Protein AF-A0A2V8FVA3-F1 (afdb_monomer)

Radius of gyration: 17.49 Å; Cα contacts (8 Å, |Δi|>4): 162; chains: 1; bounding box: 46×39×47 Å

Solvent-accessible surface area (backbone atoms only — not comparable to full-atom values): 8107 Å² total; per-residue (Å²): 90,70,77,64,57,50,54,43,53,52,50,48,42,72,77,39,80,77,65,57,66,66,62,54,49,53,51,50,50,52,52,44,69,70,44,46,63,44,50,72,78,40,39,65,65,45,53,49,55,39,42,37,87,80,72,50,93,71,69,64,37,77,89,24,76,11,55,45,20,53,42,28,74,77,68,70,52,83,75,64,72,62,49,11,56,51,46,19,52,51,40,27,53,52,36,39,70,72,24,56,87,52,49,69,28,19,50,39,37,18,31,25,52,13,37,45,42,23,34,36,42,18,47,71,20,55,71,72,57,53,54,52,31,52,52,36,43,51,53,16,51,52,50,44,55,59,52,56,54,68,74,76,110

Secondary structure (DSSP, 8-state):
--GGGHHHHHHHHHH-SS--HHHHHHHHHHHHHHHHHHHHH-HHHHHHHHHHHHHS--PPPTT--SHHHHHHHHH-----THHHHHHHHHHHHHHHHHHGGGHHHHHHHHHHHHHHHHHHTSS---HHHHHHHHHHHHHHHHHHHHHHHTTT-

Sequence (153 aa):
MKQYVIAPVLLYLAIKPRPRALFVFVGIAVVSATVAPFLLWAWRPTVDGIFYQMIGPAQPRFDSYSLVALLAVLTGVFVSRWVSVAVQLIVAAIAGTQLRRHGLAGLLLASALAMGATFLAGWQAFQNYYYLVSAMLLVSAITLAGRSRKRVE

Structure (mmCIF, N/CA/C/O backbone):
data_AF-A0A2V8FVA3-F1
#
_entry.id   AF-A0A2V8FVA3-F1
#
loop_
_atom_site.group_PDB
_atom_site.id
_atom_site.type_symbol
_atom_site.label_atom_id
_atom_site.label_alt_id
_atom_site.label_comp_id
_atom_site.label_asym_id
_atom_site.label_entity_id
_atom_site.label_seq_id
_atom_site.pdbx_PDB_ins_code
_atom_site.Cartn_x
_atom_site.Cartn_y
_atom_site.Cartn_z
_atom_site.occupancy
_atom_site.B_iso_or_equiv
_atom_site.auth_seq_id
_atom_site.auth_comp_id
_atom_site.auth_asym_id
_atom_site.auth_atom_id
_atom_site.pdbx_PDB_model_num
ATOM 1 N N . MET A 1 1 ? 6.410 -10.582 -1.210 1.00 42.94 1 MET A N 1
ATOM 2 C CA . MET A 1 1 ? 5.455 -9.867 -0.333 1.00 42.94 1 MET A CA 1
ATOM 3 C C . MET A 1 1 ? 5.588 -8.380 -0.599 1.00 42.94 1 MET A C 1
ATOM 5 O O . MET A 1 1 ? 6.686 -7.868 -0.734 1.00 42.94 1 MET A O 1
ATOM 9 N N . LYS A 1 2 ? 4.456 -7.739 -0.832 1.00 58.06 2 LYS A N 1
ATOM 10 C CA . LYS A 1 2 ? 4.335 -6.511 -1.603 1.00 58.06 2 LYS A CA 1
ATOM 11 C C . LYS A 1 2 ? 4.537 -5.273 -0.725 1.00 58.06 2 LYS A C 1
ATOM 13 O O . LYS A 1 2 ? 3.846 -5.138 0.273 1.00 58.06 2 LYS A O 1
ATOM 18 N N . GLN A 1 3 ? 5.430 -4.362 -1.107 1.00 60.72 3 GLN A N 1
ATOM 19 C CA . GLN A 1 3 ? 5.781 -3.131 -0.364 1.00 60.72 3 GLN A CA 1
ATOM 20 C C . GLN A 1 3 ? 4.565 -2.275 0.031 1.00 60.72 3 GLN A C 1
ATOM 22 O O . GLN A 1 3 ? 4.609 -1.498 0.978 1.00 60.72 3 GLN A O 1
ATOM 27 N N . TYR A 1 4 ? 3.443 -2.473 -0.654 1.00 65.38 4 TYR A N 1
ATOM 28 C CA . TYR A 1 4 ? 2.216 -1.719 -0.473 1.00 65.38 4 TYR A CA 1
ATOM 29 C C . TYR A 1 4 ? 1.541 -1.951 0.899 1.00 65.38 4 TYR A C 1
ATOM 31 O O . TYR A 1 4 ? 0.672 -1.167 1.268 1.00 65.38 4 TYR A O 1
ATOM 39 N N . VAL A 1 5 ? 1.954 -2.951 1.696 1.00 71.69 5 VAL A N 1
ATOM 40 C CA . VAL A 1 5 ? 1.487 -3.113 3.096 1.00 71.69 5 VAL A CA 1
ATOM 41 C C . VAL A 1 5 ? 2.235 -2.237 4.109 1.00 71.69 5 VAL A C 1
ATOM 43 O O . VAL A 1 5 ? 1.762 -2.093 5.236 1.00 71.69 5 VAL A O 1
ATOM 46 N N . ILE A 1 6 ? 3.352 -1.604 3.726 1.00 75.06 6 ILE A N 1
ATOM 47 C CA . ILE A 1 6 ? 4.158 -0.777 4.640 1.00 75.06 6 ILE A CA 1
ATOM 48 C C . ILE A 1 6 ? 3.356 0.433 5.130 1.00 75.06 6 ILE A C 1
ATOM 50 O O . ILE A 1 6 ? 3.273 0.667 6.335 1.00 75.06 6 ILE A O 1
ATOM 54 N N . ALA A 1 7 ? 2.719 1.184 4.227 1.00 74.94 7 ALA A N 1
ATOM 55 C CA . ALA A 1 7 ? 1.985 2.382 4.627 1.00 74.94 7 ALA A CA 1
ATOM 56 C C . ALA A 1 7 ? 0.793 2.102 5.564 1.00 74.94 7 ALA A C 1
ATOM 58 O O . ALA A 1 7 ? 0.678 2.816 6.557 1.00 74.94 7 ALA A O 1
ATOM 59 N N . PRO A 1 8 ? -0.046 1.066 5.354 1.00 78.62 8 PRO A N 1
ATOM 60 C CA . PRO A 1 8 ? -1.056 0.667 6.337 1.00 78.62 8 PRO A CA 1
ATOM 61 C C . PRO A 1 8 ? -0.493 0.409 7.745 1.00 78.62 8 PRO A C 1
ATOM 63 O O . PRO A 1 8 ? -1.076 0.855 8.735 1.00 78.62 8 PRO A O 1
ATOM 66 N N . VAL A 1 9 ? 0.659 -0.266 7.849 1.00 79.44 9 VAL A N 1
ATOM 67 C CA . VAL A 1 9 ? 1.318 -0.542 9.139 1.00 79.44 9 VAL A CA 1
ATOM 68 C C . VAL A 1 9 ? 1.830 0.748 9.779 1.00 79.44 9 VAL A C 1
ATOM 70 O O . VAL A 1 9 ? 1.560 0.997 10.955 1.00 79.44 9 VAL A O 1
ATOM 73 N N . LEU A 1 10 ? 2.511 1.600 9.008 1.00 80.56 10 LEU A N 1
ATOM 74 C CA . LEU A 1 10 ? 2.999 2.895 9.491 1.00 80.56 10 LEU A CA 1
ATOM 75 C C . LEU A 1 10 ? 1.848 3.803 9.941 1.00 80.56 10 LEU A C 1
ATOM 77 O O . LEU A 1 10 ? 1.938 4.426 10.996 1.00 80.56 10 LEU A O 1
ATOM 81 N N . LEU A 1 11 ? 0.740 3.832 9.196 1.00 79.81 11 LEU A N 1
ATOM 82 C CA . LEU A 1 11 ? -0.462 4.585 9.559 1.00 79.81 11 LEU A CA 1
ATOM 83 C C . LEU A 1 11 ? -1.083 4.081 10.860 1.00 79.81 11 LEU A C 1
ATOM 85 O O . LEU A 1 11 ? -1.480 4.885 11.706 1.00 79.81 11 LEU A O 1
ATOM 89 N N . TYR A 1 12 ? -1.150 2.761 11.044 1.00 80.94 12 TYR A N 1
ATOM 90 C CA . TYR A 1 12 ? -1.655 2.176 12.281 1.00 80.94 12 TYR A CA 1
ATOM 91 C C . TYR A 1 12 ? -0.800 2.584 13.487 1.00 80.94 12 TYR A C 1
ATOM 93 O O . TYR A 1 12 ? -1.351 3.039 14.491 1.00 80.94 12 TYR A O 1
ATOM 101 N N . LEU A 1 13 ? 0.528 2.488 13.374 1.00 81.69 13 LEU A N 1
ATOM 102 C CA . LEU A 1 13 ? 1.457 2.888 14.436 1.00 81.69 13 LEU A CA 1
ATOM 103 C C . LEU A 1 13 ? 1.412 4.399 14.711 1.00 81.69 13 LEU A C 1
ATOM 105 O O . LEU A 1 13 ? 1.435 4.806 15.870 1.00 81.69 13 LEU A O 1
ATOM 109 N N . ALA A 1 14 ? 1.277 5.229 13.673 1.00 78.19 14 ALA A N 1
ATOM 110 C CA . ALA A 1 14 ? 1.171 6.682 13.815 1.00 78.19 14 ALA A CA 1
ATOM 111 C C . ALA A 1 14 ? -0.124 7.115 14.526 1.00 78.19 14 ALA A C 1
ATOM 113 O O . ALA A 1 14 ? -0.117 8.056 15.317 1.00 78.19 14 ALA A O 1
ATOM 114 N N . ILE A 1 15 ? -1.243 6.429 14.266 1.00 78.38 15 ILE A N 1
ATOM 115 C CA . ILE A 1 15 ? -2.539 6.733 14.895 1.00 78.38 15 ILE A CA 1
ATOM 116 C C . ILE A 1 15 ? -2.647 6.100 16.293 1.00 78.38 15 ILE A C 1
ATOM 118 O O . ILE A 1 15 ? -3.300 6.661 17.177 1.00 78.38 15 ILE A O 1
ATOM 122 N N . LYS A 1 16 ? -2.012 4.945 16.519 1.00 74.25 16 LYS A N 1
ATOM 123 C CA . LYS A 1 16 ? -1.964 4.250 17.813 1.00 74.25 16 LYS A CA 1
ATOM 124 C C . LYS A 1 16 ? -0.515 3.932 18.208 1.00 74.25 16 LYS A C 1
ATOM 126 O O . LYS A 1 16 ? -0.089 2.790 18.049 1.00 74.25 16 LYS A O 1
ATOM 131 N N . PRO A 1 17 ? 0.207 4.885 18.825 1.00 67.81 17 PRO A N 1
ATOM 132 C CA . PRO A 1 17 ? 1.621 4.711 19.177 1.00 67.81 17 PRO A CA 1
ATOM 133 C C . PRO A 1 17 ? 1.868 3.659 20.270 1.00 67.81 17 PRO A C 1
ATOM 135 O O . PRO A 1 17 ? 2.985 3.178 20.422 1.00 67.81 17 PRO A O 1
ATOM 138 N N . ARG A 1 18 ? 0.832 3.271 21.028 1.00 75.75 18 ARG A N 1
ATOM 139 C CA . ARG A 1 18 ? 0.880 2.172 22.008 1.00 75.75 18 ARG A CA 1
ATOM 140 C C . ARG A 1 18 ? -0.112 1.071 21.626 1.00 75.75 18 ARG A C 1
ATOM 142 O O . ARG A 1 18 ? -1.174 0.961 22.249 1.00 75.75 18 ARG A O 1
ATOM 149 N N . PRO A 1 19 ? 0.163 0.290 20.567 1.00 74.81 19 PRO A N 1
ATOM 150 C CA . PRO A 1 19 ? -0.693 -0.830 20.214 1.00 74.81 19 PRO A CA 1
ATOM 151 C C . PRO A 1 19 ? -0.653 -1.872 21.340 1.00 74.81 19 PRO A C 1
ATOM 153 O O . PRO A 1 19 ? 0.389 -2.108 21.947 1.00 74.81 19 PRO A O 1
ATOM 156 N N . ARG A 1 20 ? -1.792 -2.507 21.647 1.00 80.50 20 ARG A N 1
ATOM 157 C CA . ARG A 1 20 ? -1.802 -3.600 22.632 1.00 80.50 20 ARG A CA 1
ATOM 158 C C . ARG A 1 20 ? -0.945 -4.748 22.098 1.00 80.50 20 ARG A C 1
ATOM 160 O O . ARG A 1 20 ? -1.150 -5.160 20.955 1.00 80.50 20 ARG A O 1
ATOM 167 N N . ALA A 1 21 ? -0.060 -5.285 22.939 1.00 80.12 21 ALA A N 1
ATOM 168 C CA . ALA A 1 21 ? 0.854 -6.375 22.586 1.00 80.12 21 ALA A CA 1
ATOM 169 C C . ALA A 1 21 ? 0.130 -7.565 21.933 1.00 80.12 21 ALA A C 1
ATOM 171 O O . ALA A 1 21 ? 0.624 -8.119 20.960 1.00 80.12 21 ALA A O 1
ATOM 172 N N . LEU A 1 22 ? -1.093 -7.873 22.385 1.00 83.88 22 LEU A N 1
ATOM 173 C CA . LEU A 1 22 ? -1.942 -8.906 21.792 1.00 83.88 22 LEU A CA 1
ATOM 174 C C . LEU A 1 22 ? -2.187 -8.699 20.287 1.00 83.88 22 LEU A C 1
ATOM 176 O O . LEU A 1 22 ? -2.047 -9.637 19.515 1.00 83.88 22 LEU A O 1
ATOM 180 N N . PHE A 1 23 ? -2.532 -7.486 19.846 1.00 81.25 23 PHE A N 1
ATOM 181 C CA . PHE A 1 23 ? -2.814 -7.233 18.426 1.00 81.25 23 PHE A CA 1
ATOM 182 C C . PHE A 1 23 ? -1.548 -7.264 17.572 1.00 81.25 23 PHE A C 1
ATOM 184 O O . PHE A 1 23 ? -1.597 -7.700 16.425 1.00 81.25 23 PHE A O 1
ATOM 191 N N . VAL A 1 24 ? -0.417 -6.836 18.137 1.00 80.62 24 VAL A N 1
ATOM 192 C CA . VAL A 1 24 ? 0.892 -6.969 17.485 1.00 80.62 24 VAL A CA 1
ATOM 193 C C . VAL A 1 24 ? 1.239 -8.448 17.324 1.00 80.62 24 VAL A C 1
ATOM 195 O O . VAL A 1 24 ? 1.583 -8.873 16.226 1.00 80.62 24 VAL A O 1
ATOM 198 N N . PHE A 1 25 ? 1.065 -9.243 18.383 1.00 83.81 25 PHE A N 1
ATOM 199 C CA . PHE A 1 25 ? 1.300 -10.683 18.364 1.00 83.81 25 PHE A CA 1
ATOM 200 C C . PHE A 1 25 ? 0.407 -11.399 17.348 1.00 83.81 25 PHE A C 1
ATOM 202 O O . PHE A 1 25 ? 0.916 -12.172 16.547 1.00 83.81 25 PHE A O 1
ATOM 209 N N . VAL A 1 26 ? -0.897 -11.101 17.316 1.00 86.94 26 VAL A N 1
ATOM 210 C CA . VAL A 1 26 ? -1.822 -11.668 16.319 1.00 86.94 26 VAL A CA 1
ATOM 211 C C . VAL A 1 26 ? -1.384 -11.305 14.899 1.00 86.94 26 VAL A C 1
ATOM 213 O O . VAL A 1 26 ? -1.359 -12.173 14.032 1.00 86.94 26 VAL A O 1
ATOM 216 N N . GLY A 1 27 ? -0.986 -10.053 14.657 1.00 81.50 27 GLY A N 1
ATOM 217 C CA . GLY A 1 27 ? -0.469 -9.630 13.355 1.00 81.50 27 GLY A CA 1
ATOM 218 C C . GLY A 1 27 ? 0.782 -10.409 12.942 1.00 81.50 27 GLY A C 1
ATOM 219 O O . GLY A 1 27 ? 0.833 -10.941 11.835 1.00 81.50 27 GLY A O 1
ATOM 220 N N . ILE A 1 28 ? 1.755 -10.536 13.849 1.00 83.56 28 ILE A N 1
ATOM 221 C CA . ILE A 1 28 ? 2.973 -11.327 13.626 1.00 83.56 28 ILE A CA 1
ATOM 222 C C . ILE A 1 28 ? 2.620 -12.794 13.377 1.00 83.56 28 ILE A C 1
ATOM 224 O O . ILE A 1 28 ? 3.124 -13.375 12.426 1.00 83.56 28 ILE A O 1
ATOM 228 N N . ALA A 1 29 ? 1.731 -13.386 14.174 1.00 87.69 29 ALA A N 1
ATOM 229 C CA . ALA A 1 29 ? 1.325 -14.779 14.030 1.00 87.69 29 ALA A CA 1
ATOM 230 C C . ALA A 1 29 ? 0.673 -15.042 12.666 1.00 87.69 29 ALA A C 1
ATOM 232 O O . ALA A 1 29 ? 1.006 -16.031 12.022 1.00 87.69 29 ALA A O 1
ATOM 233 N N 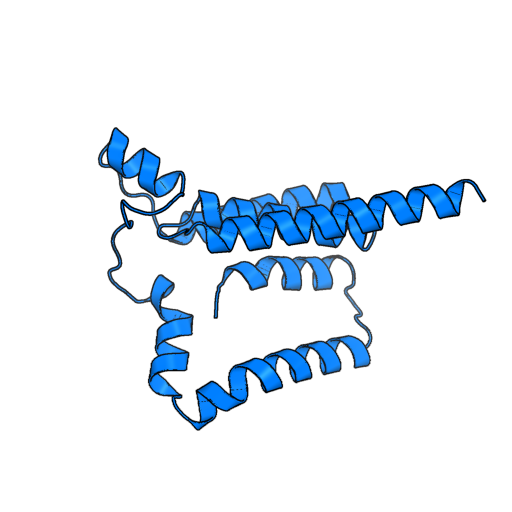. VAL A 1 30 ? -0.194 -14.145 12.187 1.00 88.38 30 VAL A N 1
ATOM 234 C CA . VAL A 1 30 ? -0.822 -14.257 10.860 1.00 88.38 30 VAL A CA 1
ATOM 235 C C . VAL A 1 30 ? 0.211 -14.110 9.740 1.00 88.38 30 VAL A C 1
ATOM 237 O O . VAL A 1 30 ? 0.215 -14.905 8.800 1.00 88.38 30 VAL A O 1
ATOM 240 N N . VAL A 1 31 ? 1.114 -13.128 9.829 1.00 83.81 31 VAL A N 1
ATOM 241 C CA . VAL A 1 31 ? 2.195 -12.959 8.841 1.00 83.81 31 VAL A CA 1
ATOM 242 C C . VAL A 1 31 ? 3.112 -14.183 8.832 1.00 83.81 31 VAL A C 1
ATOM 244 O O . VAL A 1 31 ? 3.404 -14.724 7.770 1.00 83.81 31 VAL A O 1
ATOM 247 N N . SER A 1 32 ? 3.510 -14.682 9.999 1.00 85.38 32 SER A N 1
ATOM 248 C CA . SER A 1 32 ? 4.332 -15.885 10.116 1.00 85.38 32 SER A CA 1
ATOM 249 C C . SER A 1 32 ? 3.602 -17.110 9.580 1.00 85.38 32 SER A C 1
ATOM 251 O O . SER A 1 32 ? 4.164 -17.824 8.765 1.00 85.38 32 SER A O 1
ATOM 253 N N . ALA A 1 33 ? 2.338 -17.333 9.936 1.00 89.19 33 ALA A N 1
ATOM 254 C CA . ALA A 1 33 ? 1.564 -18.466 9.429 1.00 89.19 33 ALA A CA 1
ATOM 255 C C . ALA A 1 33 ? 1.392 -18.430 7.901 1.00 89.19 33 ALA A C 1
ATOM 257 O O . ALA A 1 33 ? 1.351 -19.476 7.260 1.00 89.19 33 ALA A O 1
ATOM 258 N N . THR A 1 34 ? 1.323 -17.235 7.307 1.00 85.44 34 THR A N 1
ATOM 259 C CA . THR A 1 34 ? 1.164 -17.074 5.854 1.00 85.44 34 THR A CA 1
ATOM 260 C C . THR A 1 34 ? 2.482 -17.120 5.089 1.00 85.44 34 THR A C 1
ATOM 262 O O . THR A 1 34 ? 2.475 -17.534 3.936 1.00 85.44 34 THR A O 1
ATOM 265 N N . VAL A 1 35 ? 3.607 -16.721 5.690 1.00 85.44 35 VAL A N 1
ATOM 266 C CA . VAL A 1 35 ? 4.914 -16.634 5.011 1.00 85.44 35 VAL A CA 1
ATOM 267 C C . VAL A 1 35 ? 5.837 -17.807 5.359 1.00 85.44 35 VAL A C 1
ATOM 269 O O . VAL A 1 35 ? 6.588 -18.262 4.497 1.00 85.44 35 VAL A O 1
ATOM 272 N N . ALA A 1 36 ? 5.774 -18.338 6.583 1.00 89.06 36 ALA A N 1
ATOM 273 C CA . ALA A 1 36 ? 6.658 -19.403 7.058 1.00 89.06 36 ALA A CA 1
ATOM 274 C C . ALA A 1 36 ? 6.608 -20.679 6.203 1.00 89.06 36 ALA A C 1
ATOM 276 O O . ALA A 1 36 ? 7.686 -21.188 5.909 1.00 89.06 36 ALA A O 1
ATOM 277 N N . PRO A 1 37 ? 5.447 -21.175 5.717 1.00 91.50 37 PRO A N 1
ATOM 278 C CA . PRO A 1 37 ? 5.435 -22.345 4.837 1.00 91.50 37 PRO A CA 1
ATOM 279 C C . PRO A 1 37 ? 6.282 -22.133 3.575 1.00 91.50 37 PRO A C 1
ATOM 281 O O . PRO A 1 37 ? 7.047 -23.009 3.179 1.00 91.50 37 PRO A O 1
ATOM 284 N N . PHE A 1 38 ? 6.214 -20.938 2.982 1.00 87.31 38 PHE A N 1
ATOM 285 C CA . PHE A 1 38 ? 6.992 -20.588 1.793 1.00 87.31 38 PHE A CA 1
ATOM 286 C C . PHE A 1 38 ? 8.476 -20.406 2.104 1.00 87.31 38 PHE A C 1
ATOM 288 O O . PHE A 1 38 ? 9.321 -20.812 1.311 1.00 87.31 38 PHE A O 1
ATOM 295 N N . LEU A 1 39 ? 8.810 -19.852 3.272 1.00 88.00 39 LEU A N 1
ATOM 296 C CA . LEU A 1 39 ? 10.200 -19.763 3.717 1.00 88.00 39 LEU 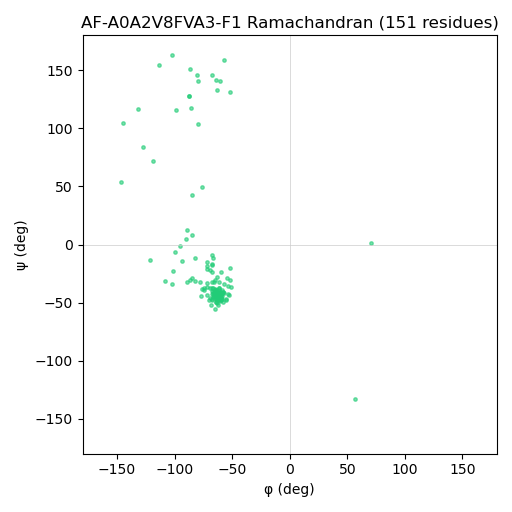A CA 1
ATOM 297 C C . LEU A 1 39 ? 10.805 -21.135 4.034 1.00 88.00 39 LEU A C 1
ATOM 299 O O . LEU A 1 39 ? 11.994 -21.316 3.811 1.00 88.00 39 LEU A O 1
ATOM 303 N N . LEU A 1 40 ? 10.017 -22.099 4.512 1.00 92.62 40 LEU A N 1
ATOM 304 C CA . LEU A 1 40 ? 10.500 -23.449 4.807 1.00 92.62 40 LEU A CA 1
ATOM 305 C C . LEU A 1 40 ? 10.668 -24.295 3.537 1.00 92.62 40 LEU A C 1
ATOM 307 O O . LEU A 1 40 ? 11.695 -24.950 3.379 1.00 92.62 40 LEU A O 1
ATOM 311 N N . TRP A 1 41 ? 9.700 -24.263 2.615 1.00 92.50 41 TRP A N 1
ATOM 312 C CA . TRP A 1 41 ? 9.748 -25.076 1.389 1.00 92.50 41 TRP A CA 1
ATOM 313 C C . TRP A 1 41 ? 10.497 -24.423 0.220 1.00 92.50 41 TRP A C 1
ATOM 315 O O . TRP A 1 41 ? 11.073 -25.129 -0.605 1.00 92.50 41 TRP A O 1
ATOM 325 N N . ALA A 1 42 ? 10.486 -23.093 0.112 1.00 89.12 42 ALA A N 1
ATOM 326 C CA . ALA A 1 42 ? 10.995 -22.359 -1.048 1.00 89.12 42 ALA A CA 1
ATOM 327 C C . ALA A 1 42 ? 11.607 -21.006 -0.639 1.00 89.12 42 ALA A C 1
ATOM 329 O O . ALA A 1 42 ? 11.231 -19.950 -1.159 1.00 89.12 42 ALA A O 1
ATOM 330 N N . TRP A 1 43 ? 12.560 -21.026 0.300 1.00 89.12 43 TRP A N 1
ATOM 331 C CA . TRP A 1 43 ? 13.115 -19.810 0.908 1.00 89.12 43 TRP A CA 1
ATOM 332 C C . TRP A 1 43 ? 13.668 -18.814 -0.121 1.00 89.12 43 TRP A C 1
ATOM 334 O O . TRP A 1 43 ? 13.325 -17.634 -0.083 1.00 89.12 43 TRP A O 1
ATOM 344 N N . ARG A 1 44 ? 14.469 -19.293 -1.082 1.00 86.50 44 ARG A N 1
ATOM 345 C CA . ARG A 1 44 ? 15.162 -18.440 -2.054 1.00 86.50 44 ARG A CA 1
ATOM 346 C C . ARG A 1 44 ? 14.178 -17.768 -3.026 1.00 86.50 44 ARG A C 1
ATOM 348 O O . ARG A 1 44 ? 14.149 -16.541 -3.036 1.00 86.50 44 ARG A O 1
ATOM 355 N N . PRO A 1 45 ? 13.261 -18.496 -3.706 1.00 84.25 45 PRO A N 1
ATOM 356 C CA . PRO A 1 45 ? 12.195 -17.864 -4.492 1.00 84.25 45 PRO A CA 1
ATOM 357 C C . PRO A 1 45 ? 11.298 -16.918 -3.684 1.00 84.25 45 PRO A C 1
ATOM 359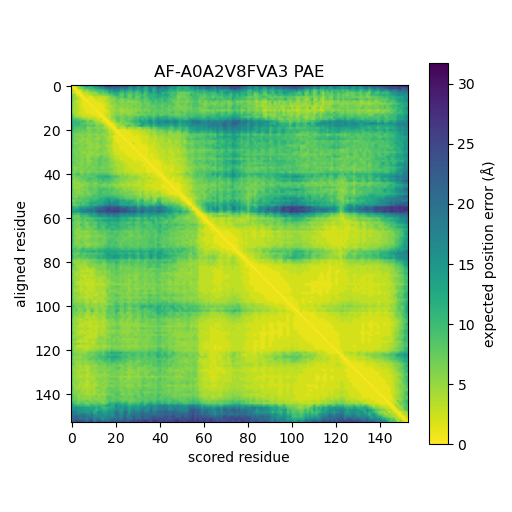 O O . PRO A 1 45 ? 10.824 -15.913 -4.210 1.00 84.25 45 PRO A O 1
ATOM 362 N N . THR A 1 46 ? 11.056 -17.219 -2.405 1.00 84.75 46 THR A N 1
ATOM 363 C CA . THR A 1 46 ? 10.230 -16.375 -1.530 1.00 84.75 46 THR A CA 1
ATOM 364 C C . THR A 1 46 ? 10.907 -15.041 -1.240 1.00 84.75 46 THR A C 1
ATOM 366 O O . THR A 1 46 ? 10.279 -13.991 -1.383 1.00 84.75 46 THR A O 1
ATOM 369 N N . VAL A 1 47 ? 12.188 -15.073 -0.864 1.00 83.44 47 VAL A N 1
ATOM 370 C CA . VAL A 1 47 ? 13.001 -13.876 -0.613 1.00 83.44 47 VAL A CA 1
ATOM 371 C C . VAL A 1 47 ? 13.162 -13.069 -1.898 1.00 83.44 47 VAL A C 1
ATOM 373 O O . VAL A 1 47 ? 12.833 -11.881 -1.915 1.00 83.44 47 VAL A O 1
ATOM 376 N N . ASP A 1 48 ? 13.546 -13.716 -2.996 1.00 82.31 48 ASP A N 1
ATOM 377 C CA . ASP A 1 48 ? 13.692 -13.059 -4.294 1.00 82.31 48 ASP A CA 1
ATOM 378 C C . ASP A 1 48 ? 12.366 -12.427 -4.735 1.00 82.31 48 ASP A C 1
ATOM 380 O O . ASP A 1 48 ? 12.343 -11.273 -5.148 1.00 82.31 48 ASP A O 1
ATOM 384 N N . GLY A 1 49 ? 11.234 -13.110 -4.542 1.00 75.62 49 GLY A N 1
ATOM 385 C CA . GLY A 1 49 ? 9.895 -12.589 -4.826 1.00 75.62 49 GLY A CA 1
ATOM 386 C C . GLY A 1 49 ? 9.446 -11.431 -3.921 1.00 75.62 49 GLY A C 1
ATOM 387 O O . GLY A 1 49 ? 8.584 -10.637 -4.312 1.00 75.62 49 GLY A O 1
ATOM 388 N N . ILE A 1 50 ? 9.997 -11.294 -2.709 1.00 73.88 50 ILE A N 1
ATOM 389 C CA . ILE A 1 50 ? 9.780 -10.118 -1.848 1.00 73.88 50 ILE A CA 1
ATOM 390 C C . ILE A 1 50 ? 10.512 -8.902 -2.414 1.00 73.88 50 ILE A C 1
ATOM 392 O O . ILE A 1 50 ? 9.926 -7.820 -2.493 1.00 73.88 50 ILE A O 1
ATOM 396 N N . PHE A 1 51 ? 11.752 -9.089 -2.855 1.00 71.4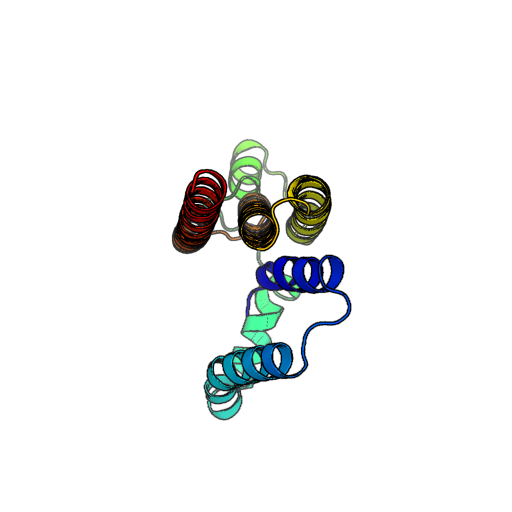4 51 PHE A N 1
ATOM 397 C CA . PHE A 1 51 ? 12.601 -7.999 -3.331 1.00 71.44 51 PHE A CA 1
ATOM 398 C C . PHE A 1 51 ? 12.573 -7.798 -4.851 1.00 71.44 51 PHE A C 1
ATOM 400 O O . PHE A 1 51 ? 13.173 -6.850 -5.354 1.00 71.44 51 PHE A O 1
ATOM 407 N N . TYR A 1 52 ? 11.832 -8.626 -5.587 1.00 69.00 52 TYR A N 1
ATOM 408 C CA . TYR A 1 52 ? 11.839 -8.673 -7.050 1.00 69.00 52 TYR A CA 1
ATOM 409 C C . TYR A 1 52 ? 11.596 -7.306 -7.703 1.00 69.00 52 TYR A C 1
ATOM 411 O O . TYR A 1 52 ? 12.322 -6.914 -8.611 1.00 69.00 52 TYR A O 1
ATOM 419 N N . GLN A 1 53 ? 10.635 -6.527 -7.192 1.00 61.91 53 GLN A N 1
ATOM 420 C CA . GLN A 1 53 ? 10.337 -5.187 -7.721 1.00 61.91 53 GLN A CA 1
ATOM 421 C C . GLN A 1 53 ? 11.416 -4.133 -7.387 1.00 61.91 53 GLN A C 1
ATOM 423 O O . GLN A 1 53 ? 11.525 -3.115 -8.072 1.00 61.91 53 GLN A O 1
ATOM 428 N N . MET A 1 54 ? 12.231 -4.367 -6.354 1.00 63.06 54 MET A N 1
ATOM 429 C CA . MET A 1 54 ? 13.327 -3.485 -5.929 1.00 63.06 54 MET A CA 1
ATOM 430 C C . MET A 1 54 ? 14.656 -3.801 -6.618 1.00 63.06 54 MET A C 1
ATOM 432 O O . MET A 1 54 ? 15.433 -2.881 -6.858 1.00 63.06 54 MET A O 1
ATOM 436 N N . ILE A 1 55 ? 14.910 -5.071 -6.939 1.00 65.06 55 ILE A N 1
ATOM 437 C CA . ILE A 1 55 ? 16.223 -5.540 -7.409 1.00 65.06 55 ILE A CA 1
ATOM 438 C C . ILE A 1 55 ? 16.200 -5.887 -8.904 1.00 65.06 55 ILE A C 1
ATOM 440 O O . ILE A 1 55 ? 17.190 -5.673 -9.597 1.00 65.06 55 ILE A O 1
ATOM 444 N N . GLY A 1 56 ? 15.069 -6.355 -9.440 1.00 58.72 56 GLY A N 1
ATOM 445 C CA . GLY A 1 56 ? 14.984 -6.774 -10.838 1.00 58.72 56 GLY A CA 1
ATOM 446 C C . GLY A 1 56 ? 15.127 -5.607 -11.832 1.00 58.72 56 GLY A C 1
ATOM 447 O O . GLY A 1 56 ? 14.631 -4.506 -11.552 1.00 58.72 56 GLY A O 1
ATOM 448 N N . PRO A 1 57 ? 15.737 -5.828 -13.015 1.00 52.62 57 PRO A N 1
ATOM 449 C CA . PRO A 1 57 ? 15.739 -4.891 -14.143 1.00 52.62 57 PRO A CA 1
ATOM 450 C C . PRO A 1 57 ? 14.378 -4.919 -14.860 1.00 52.62 57 PRO A C 1
ATOM 452 O O . PRO A 1 57 ? 14.284 -5.127 -16.066 1.00 52.62 57 PRO A O 1
ATOM 455 N N . ALA A 1 58 ? 13.288 -4.802 -14.107 1.00 61.16 58 ALA A N 1
ATOM 456 C CA . ALA A 1 58 ? 11.954 -4.900 -14.670 1.00 61.16 58 ALA A CA 1
ATOM 457 C C . ALA A 1 58 ? 11.604 -3.562 -15.316 1.00 61.16 58 ALA A C 1
ATOM 459 O O . ALA A 1 58 ? 11.290 -2.625 -14.600 1.00 61.16 58 ALA A O 1
ATOM 460 N N . GLN A 1 59 ? 11.651 -3.448 -16.642 1.00 69.38 59 GLN A N 1
ATOM 461 C CA . GLN A 1 59 ? 11.026 -2.308 -17.317 1.00 69.38 59 GLN A CA 1
ATOM 462 C C . GLN A 1 59 ? 9.527 -2.234 -16.963 1.00 69.38 59 GLN A C 1
ATOM 464 O O . GLN A 1 59 ? 8.939 -3.245 -16.545 1.00 69.38 59 GLN A O 1
ATOM 469 N N . PRO A 1 60 ? 8.885 -1.061 -17.110 1.00 70.25 60 PRO A N 1
ATOM 470 C CA . PRO A 1 60 ? 7.440 -0.958 -16.979 1.00 70.25 60 PRO A CA 1
ATOM 471 C C . PRO A 1 60 ? 6.752 -1.980 -17.869 1.00 70.25 60 PRO A C 1
ATOM 473 O O . PRO A 1 60 ? 7.090 -2.145 -19.040 1.00 70.25 60 PRO A O 1
ATOM 476 N N . ARG A 1 61 ? 5.808 -2.708 -17.284 1.00 79.31 61 ARG A N 1
ATOM 477 C CA . ARG A 1 61 ? 5.092 -3.747 -18.011 1.00 79.31 61 ARG A CA 1
ATOM 478 C C . ARG A 1 61 ? 3.927 -3.078 -18.726 1.00 79.31 61 ARG A C 1
ATOM 480 O O . ARG A 1 61 ? 3.075 -2.482 -18.076 1.00 79.31 61 ARG A O 1
ATOM 487 N N . PHE A 1 62 ? 3.912 -3.121 -20.053 1.00 81.81 62 PHE A N 1
ATOM 488 C CA . PHE A 1 62 ? 2.921 -2.387 -20.848 1.00 81.81 62 PHE A CA 1
ATOM 489 C C . PHE A 1 62 ? 1.502 -2.979 -20.776 1.00 81.81 62 PHE A C 1
ATOM 491 O O . PHE A 1 62 ? 0.542 -2.291 -21.097 1.00 81.81 62 PHE A O 1
ATOM 498 N N . ASP A 1 63 ? 1.353 -4.216 -20.295 1.00 84.38 63 ASP A N 1
ATOM 499 C CA . ASP A 1 63 ? 0.072 -4.860 -19.954 1.00 84.38 63 ASP A CA 1
ATOM 500 C C . ASP A 1 63 ? -0.420 -4.510 -18.527 1.00 84.38 63 ASP A C 1
ATOM 502 O O . ASP A 1 63 ? -1.379 -5.098 -18.026 1.00 84.38 63 ASP A O 1
ATOM 506 N N . SER A 1 64 ? 0.242 -3.571 -17.843 1.00 85.19 64 SER A N 1
ATOM 507 C CA . SER A 1 64 ? -0.141 -3.074 -16.519 1.00 85.19 64 SER A CA 1
ATOM 508 C C . SER A 1 64 ? -1.276 -2.052 -16.605 1.00 85.19 64 SER A C 1
ATOM 510 O O . SER A 1 64 ? -1.246 -1.131 -17.417 1.00 85.19 64 SER A O 1
ATOM 512 N N . TYR A 1 65 ? -2.216 -2.121 -15.666 1.00 88.06 65 TYR A N 1
ATOM 513 C CA . TYR A 1 65 ? -3.286 -1.139 -15.478 1.00 88.06 65 TYR A CA 1
ATOM 514 C C . TYR A 1 65 ? -2.832 0.056 -14.620 1.00 88.06 65 TYR A C 1
ATOM 516 O O . TYR A 1 65 ? -3.555 0.487 -13.728 1.00 88.06 65 TYR A O 1
ATOM 524 N N . SER A 1 66 ? -1.627 0.588 -14.845 1.00 89.00 66 SER A N 1
ATOM 525 C CA . SER A 1 66 ? -1.073 1.711 -14.070 1.00 89.00 66 SER A CA 1
ATOM 526 C C . SER A 1 66 ? -0.914 2.980 -14.907 1.00 89.00 66 SER A C 1
ATOM 528 O O . SER A 1 66 ? -0.718 2.927 -16.121 1.00 89.00 66 SER A O 1
ATOM 530 N N . LEU A 1 67 ? -0.938 4.146 -14.250 1.00 88.88 67 LEU A N 1
ATOM 531 C CA . LEU A 1 67 ? -0.700 5.430 -14.917 1.00 88.88 67 LEU A CA 1
ATOM 532 C C . LEU A 1 67 ? 0.724 5.523 -15.462 1.00 88.88 67 LEU A C 1
ATOM 534 O O . LEU A 1 67 ? 0.939 6.152 -16.488 1.00 88.88 67 LEU A O 1
ATOM 538 N N . VAL A 1 68 ? 1.695 4.874 -14.812 1.00 87.56 68 VAL A N 1
ATOM 539 C CA . VAL A 1 68 ? 3.076 4.845 -15.314 1.00 87.56 68 VAL A CA 1
ATOM 540 C C . VAL A 1 68 ? 3.180 4.058 -16.617 1.00 87.56 68 VAL A C 1
ATOM 542 O O . VAL A 1 68 ? 3.883 4.498 -17.520 1.00 87.56 68 VAL A O 1
ATOM 545 N N . ALA A 1 69 ? 2.465 2.936 -16.747 1.00 86.50 69 ALA A N 1
ATOM 546 C CA . ALA A 1 69 ? 2.419 2.196 -18.005 1.00 86.50 69 ALA A CA 1
ATOM 547 C C . ALA A 1 69 ? 1.729 3.019 -19.102 1.00 86.50 69 ALA A C 1
ATOM 549 O O . ALA A 1 69 ? 2.270 3.142 -20.196 1.00 86.50 69 ALA A O 1
ATOM 550 N N . LEU A 1 70 ? 0.602 3.668 -18.783 1.00 88.44 70 LEU A N 1
ATOM 551 C CA . LEU A 1 70 ? -0.087 4.567 -19.713 1.00 88.44 70 LEU A CA 1
ATOM 552 C C . LEU A 1 70 ? 0.816 5.723 -20.179 1.00 88.44 70 LEU A C 1
ATOM 554 O O . LEU A 1 70 ? 0.914 5.985 -21.374 1.00 88.44 70 LEU A O 1
ATOM 558 N N . LEU A 1 71 ? 1.518 6.388 -19.256 1.00 88.88 71 LEU A N 1
ATOM 559 C CA . LEU A 1 71 ? 2.464 7.461 -19.576 1.00 88.88 71 LEU A CA 1
ATOM 560 C C . LEU A 1 71 ? 3.625 6.960 -20.434 1.00 88.88 71 LEU A C 1
ATOM 562 O O . LEU A 1 71 ? 4.002 7.635 -21.390 1.00 88.88 71 LEU A O 1
ATOM 566 N N . ALA A 1 72 ? 4.168 5.781 -20.130 1.00 88.00 72 ALA A N 1
ATOM 567 C CA . ALA A 1 72 ? 5.246 5.187 -20.911 1.00 88.00 72 ALA A CA 1
ATOM 568 C C . ALA A 1 72 ? 4.796 4.863 -22.345 1.00 88.00 72 ALA A C 1
ATOM 570 O O . ALA A 1 72 ? 5.546 5.128 -23.278 1.00 88.00 72 ALA A O 1
ATOM 571 N N . VAL A 1 73 ? 3.566 4.370 -22.539 1.00 88.25 73 VAL A N 1
ATOM 572 C CA . VAL A 1 73 ? 2.996 4.132 -23.879 1.00 88.25 73 VAL A CA 1
ATOM 573 C C . VAL A 1 73 ? 2.795 5.442 -24.644 1.00 88.25 73 VAL A C 1
ATOM 575 O O . VAL A 1 73 ? 3.109 5.508 -25.828 1.00 88.25 73 VAL A O 1
ATOM 578 N N . LEU A 1 74 ? 2.291 6.487 -23.983 1.00 91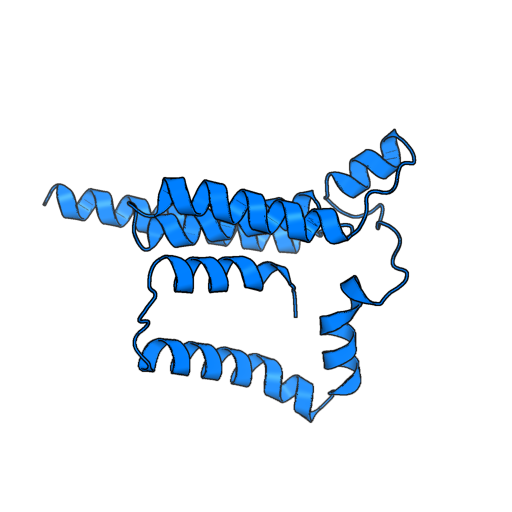.56 74 LEU A N 1
ATOM 579 C CA . LEU A 1 74 ? 1.966 7.757 -24.642 1.00 91.56 74 LEU A CA 1
ATOM 580 C C . LEU A 1 74 ? 3.188 8.643 -24.922 1.00 91.56 74 LEU A C 1
ATOM 582 O O . LEU A 1 74 ? 3.178 9.402 -25.885 1.00 91.56 74 LEU A O 1
ATOM 586 N N . THR A 1 75 ? 4.215 8.591 -24.071 1.00 90.12 75 THR A N 1
ATOM 587 C CA . THR A 1 75 ? 5.342 9.546 -24.102 1.00 90.12 75 THR A CA 1
ATOM 588 C C . THR A 1 75 ? 6.708 8.894 -24.296 1.00 90.12 75 THR A C 1
ATOM 590 O O . THR A 1 75 ? 7.687 9.598 -24.531 1.00 90.12 75 THR A O 1
ATOM 593 N N . GLY A 1 76 ? 6.814 7.571 -24.148 1.00 85.19 76 GLY A N 1
ATOM 594 C CA . GLY A 1 76 ? 8.095 6.860 -24.108 1.00 85.19 76 GLY A CA 1
ATOM 595 C C . GLY A 1 76 ? 8.921 7.111 -22.838 1.00 85.19 76 GLY A C 1
ATOM 596 O O . GLY A 1 76 ? 10.025 6.584 -22.716 1.00 85.19 76 GLY A O 1
ATOM 597 N N . VAL A 1 77 ? 8.419 7.905 -21.882 1.00 84.31 77 VAL A N 1
ATOM 598 C CA . VAL A 1 77 ? 9.151 8.267 -20.662 1.00 84.31 77 VAL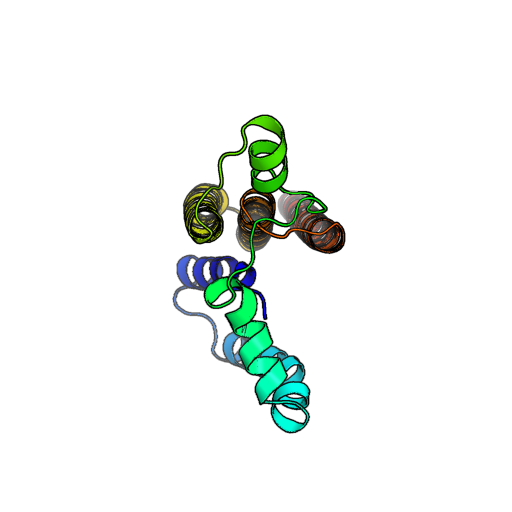 A CA 1
ATOM 599 C C . VAL A 1 77 ? 8.933 7.228 -19.568 1.00 84.31 77 VAL A C 1
ATOM 601 O O . VAL A 1 77 ? 7.807 6.925 -19.170 1.00 84.31 77 VAL A O 1
ATOM 604 N N . PHE A 1 78 ? 10.039 6.736 -19.011 1.00 80.25 78 PHE A N 1
ATOM 605 C CA . PHE A 1 78 ? 10.033 5.798 -17.897 1.00 80.25 78 PHE A CA 1
ATOM 606 C C . PHE A 1 78 ? 10.265 6.524 -16.572 1.00 80.25 78 PHE A C 1
ATOM 608 O O . PHE A 1 78 ? 11.325 7.095 -16.318 1.00 80.25 78 PHE A O 1
ATOM 615 N N . VAL A 1 79 ? 9.260 6.488 -15.702 1.00 81.56 79 VAL A N 1
ATOM 616 C CA . VAL A 1 79 ? 9.325 7.092 -14.365 1.00 81.56 79 VAL A CA 1
ATOM 617 C C . VAL A 1 79 ? 10.065 6.154 -13.411 1.00 81.56 79 VAL A C 1
ATOM 619 O O . VAL A 1 79 ? 9.921 4.949 -13.527 1.00 81.56 79 VAL A O 1
ATOM 622 N N . SER A 1 80 ? 10.830 6.653 -12.439 1.00 85.12 80 SER A N 1
ATOM 623 C CA . SER A 1 80 ? 11.525 5.796 -11.460 1.00 85.12 80 SER A CA 1
ATOM 624 C C . SER A 1 80 ? 10.563 4.940 -10.616 1.00 85.12 80 SER A C 1
ATOM 626 O O . SER A 1 80 ? 9.540 5.431 -10.139 1.00 85.12 80 SER A O 1
ATOM 628 N N . ARG A 1 81 ? 10.930 3.681 -10.328 1.00 78.81 81 ARG A N 1
ATOM 629 C CA . ARG A 1 81 ? 10.171 2.762 -9.446 1.00 78.81 81 ARG A CA 1
ATOM 630 C C . ARG A 1 81 ? 9.880 3.326 -8.051 1.00 78.81 81 ARG A C 1
ATOM 632 O O . ARG A 1 81 ? 8.853 3.005 -7.450 1.00 78.81 81 ARG A O 1
ATOM 639 N N . TRP A 1 82 ? 10.754 4.204 -7.560 1.00 83.69 82 TRP A N 1
ATOM 640 C CA . TRP A 1 82 ? 10.615 4.868 -6.264 1.00 83.69 82 TRP A CA 1
ATOM 641 C C . TRP A 1 82 ? 9.444 5.849 -6.208 1.00 83.69 82 TRP A C 1
ATOM 643 O O . TRP A 1 82 ? 8.978 6.165 -5.115 1.00 83.69 82 TRP A O 1
ATOM 653 N N . VAL A 1 83 ? 8.915 6.279 -7.359 1.00 87.31 83 VAL A N 1
ATOM 654 C CA . VAL A 1 83 ? 7.729 7.142 -7.404 1.00 87.31 83 VAL A CA 1
ATOM 655 C C . VAL A 1 83 ? 6.522 6.448 -6.784 1.00 87.31 83 VAL A C 1
ATOM 657 O O . VAL A 1 83 ? 5.793 7.088 -6.039 1.00 87.31 83 VAL A O 1
ATOM 660 N N . SER A 1 84 ? 6.354 5.137 -6.977 1.00 87.69 84 SER A N 1
ATOM 661 C CA . SER A 1 84 ? 5.266 4.386 -6.335 1.00 87.69 84 SER A CA 1
ATOM 662 C C . SER A 1 84 ? 5.326 4.443 -4.802 1.00 87.69 84 SER A C 1
ATOM 664 O O . SER A 1 84 ? 4.304 4.665 -4.151 1.00 87.69 84 SER A O 1
ATOM 666 N N . VAL A 1 85 ? 6.528 4.322 -4.229 1.00 86.06 85 VAL A N 1
ATOM 667 C CA . VAL A 1 85 ? 6.780 4.413 -2.783 1.00 86.06 85 VAL A CA 1
ATOM 668 C C . VAL A 1 85 ? 6.559 5.841 -2.289 1.00 86.06 85 VAL A C 1
ATOM 670 O O . VAL A 1 85 ? 5.869 6.047 -1.293 1.00 86.06 85 VAL A O 1
ATOM 673 N N . ALA A 1 86 ? 7.091 6.839 -2.999 1.00 89.69 86 ALA A N 1
ATOM 674 C CA . ALA A 1 86 ? 6.910 8.244 -2.647 1.00 89.69 86 ALA A CA 1
ATOM 675 C C . ALA A 1 86 ? 5.425 8.636 -2.658 1.00 89.69 86 ALA A C 1
ATOM 677 O O . ALA A 1 86 ? 4.920 9.171 -1.672 1.00 89.69 86 ALA A O 1
ATOM 678 N N . VAL A 1 87 ? 4.703 8.290 -3.727 1.00 91.81 87 VAL A N 1
ATOM 679 C CA . VAL A 1 87 ? 3.256 8.512 -3.855 1.00 91.81 87 VAL A CA 1
ATOM 680 C C . VAL A 1 87 ? 2.504 7.803 -2.733 1.00 91.81 87 VAL A C 1
ATOM 682 O O . VAL A 1 87 ? 1.613 8.402 -2.132 1.00 91.81 87 VAL A O 1
ATOM 685 N N . GLN A 1 88 ? 2.887 6.570 -2.388 1.00 91.31 88 GLN A N 1
ATOM 686 C CA . GLN A 1 88 ? 2.278 5.854 -1.273 1.00 91.31 88 GLN A CA 1
ATOM 687 C C . GLN A 1 88 ? 2.411 6.622 0.044 1.00 91.31 88 GLN A C 1
ATOM 689 O O . GLN A 1 88 ? 1.422 6.787 0.755 1.00 91.31 88 GLN A O 1
ATOM 694 N N . LEU A 1 89 ? 3.622 7.075 0.375 1.00 90.81 89 LEU A N 1
ATOM 695 C CA . LEU A 1 89 ? 3.898 7.781 1.624 1.00 90.81 89 LEU A CA 1
ATOM 696 C C . LEU A 1 89 ? 3.204 9.145 1.665 1.00 90.81 89 LEU A C 1
ATOM 698 O O . LEU A 1 89 ? 2.628 9.496 2.693 1.00 90.81 89 LEU A O 1
ATOM 702 N N . ILE A 1 90 ? 3.198 9.878 0.549 1.00 94.12 90 ILE A N 1
ATOM 703 C CA . ILE A 1 90 ? 2.510 11.169 0.423 1.00 94.12 90 ILE A CA 1
ATOM 704 C C . ILE A 1 90 ? 1.004 10.986 0.626 1.00 94.12 90 ILE A C 1
ATOM 706 O O . ILE A 1 90 ? 0.410 11.647 1.478 1.00 94.12 90 ILE A O 1
ATOM 710 N N . VAL A 1 91 ? 0.381 10.056 -0.103 1.00 95.25 91 VAL A N 1
ATOM 711 C CA . VAL A 1 91 ? -1.062 9.800 0.016 1.00 95.25 91 VAL A CA 1
ATOM 712 C C . VAL A 1 91 ? -1.406 9.265 1.400 1.00 95.25 91 VAL A C 1
ATOM 714 O O . VAL A 1 91 ? -2.395 9.703 1.980 1.00 95.25 91 VAL A O 1
ATOM 717 N N . ALA A 1 92 ? -0.582 8.387 1.975 1.00 92.25 92 ALA A N 1
ATOM 718 C CA . ALA A 1 92 ? -0.758 7.925 3.346 1.00 92.25 92 ALA A CA 1
ATOM 719 C C . ALA A 1 92 ? -0.705 9.088 4.344 1.00 92.25 92 ALA A C 1
ATOM 721 O O . ALA A 1 92 ? -1.589 9.195 5.189 1.00 92.25 92 ALA A O 1
ATOM 722 N N . ALA A 1 93 ? 0.273 9.989 4.240 1.00 92.31 93 ALA A N 1
ATOM 723 C CA . ALA A 1 93 ? 0.386 11.143 5.130 1.00 92.31 93 ALA A CA 1
ATOM 724 C C . ALA A 1 93 ? -0.822 12.088 4.999 1.00 92.31 93 ALA A C 1
ATOM 726 O O . ALA A 1 93 ? -1.422 12.475 6.007 1.00 92.31 93 ALA A O 1
ATOM 727 N N . ILE A 1 94 ? -1.232 12.414 3.771 1.00 95.62 94 ILE A N 1
ATOM 728 C CA . ILE A 1 94 ? -2.381 13.293 3.508 1.00 95.62 94 ILE A CA 1
ATOM 729 C C . ILE A 1 94 ? -3.678 12.638 3.998 1.00 95.62 94 ILE A C 1
ATOM 731 O O . ILE A 1 94 ? -4.388 13.199 4.833 1.00 95.62 94 ILE A O 1
ATOM 735 N N . ALA A 1 95 ? -3.975 11.422 3.540 1.00 94.06 95 ALA A N 1
ATOM 736 C CA . ALA A 1 95 ? -5.199 10.722 3.914 1.00 94.06 95 ALA A CA 1
ATOM 737 C C . ALA A 1 95 ? -5.222 10.411 5.417 1.00 94.06 95 ALA A C 1
ATOM 739 O O . ALA A 1 95 ? -6.240 10.602 6.076 1.00 94.06 95 ALA A O 1
ATOM 740 N N . GLY A 1 96 ? -4.094 10.000 5.994 1.00 91.12 96 GLY A N 1
ATOM 741 C CA . GLY A 1 96 ? -3.953 9.731 7.422 1.00 91.12 96 GLY A CA 1
ATOM 742 C C . GLY A 1 96 ? -4.210 10.967 8.283 1.00 91.12 96 GLY A C 1
ATOM 743 O O . GLY A 1 96 ? -4.956 10.890 9.259 1.00 91.12 96 GLY A O 1
ATOM 744 N N . THR A 1 97 ? -3.663 12.128 7.914 1.00 91.94 97 THR A N 1
ATOM 745 C CA . THR A 1 97 ? -3.885 13.379 8.665 1.00 91.94 97 THR A CA 1
ATOM 746 C C . THR A 1 97 ? -5.328 13.874 8.575 1.00 91.94 97 THR A C 1
ATOM 748 O O . THR A 1 97 ? -5.868 14.333 9.589 1.00 91.94 97 THR A O 1
ATOM 751 N N . GLN A 1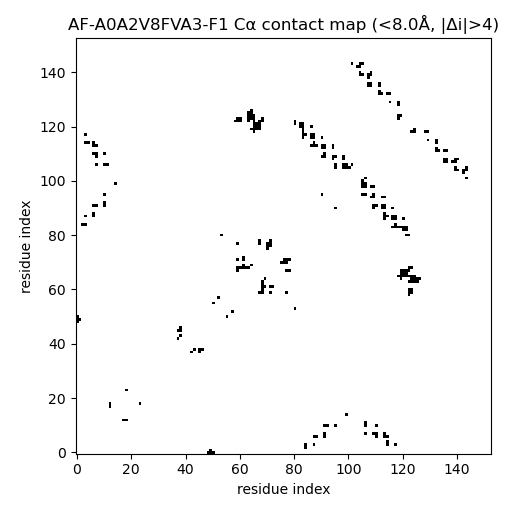 98 ? -5.975 13.725 7.416 1.00 94.19 98 GLN A N 1
ATOM 752 C CA . GLN A 1 98 ? -7.375 14.109 7.206 1.00 94.19 98 GLN A CA 1
ATOM 753 C C . GLN A 1 98 ? -8.360 13.130 7.869 1.00 94.19 98 GLN A C 1
ATOM 755 O O . GLN A 1 98 ? -9.367 13.540 8.450 1.00 94.19 98 GLN A O 1
ATOM 760 N N . LEU A 1 99 ? -8.059 11.830 7.847 1.00 91.88 99 LEU A N 1
ATOM 761 C CA . LEU A 1 99 ? -8.992 10.777 8.258 1.00 91.88 99 LEU A CA 1
ATOM 762 C C . LEU A 1 99 ? -8.757 10.249 9.677 1.00 91.88 99 LEU A C 1
ATOM 764 O O . LEU A 1 99 ? -9.609 9.517 10.183 1.00 91.88 99 LEU A O 1
ATOM 768 N N . ARG A 1 100 ? -7.687 10.657 10.376 1.00 87.75 100 ARG A N 1
ATOM 769 C CA . ARG A 1 100 ? -7.379 10.209 11.756 1.00 87.75 100 ARG A CA 1
ATOM 770 C C . ARG A 1 100 ? -8.536 10.359 12.749 1.00 87.75 100 ARG A C 1
ATOM 772 O O . ARG A 1 100 ? -8.669 9.554 13.667 1.00 87.75 100 ARG A O 1
ATOM 779 N N . ARG A 1 101 ? -9.408 11.358 12.560 1.00 86.62 101 ARG A N 1
ATOM 780 C CA . ARG A 1 101 ? -10.580 11.602 13.425 1.00 86.62 101 ARG A CA 1
ATOM 781 C C . ARG A 1 101 ? -11.689 10.554 13.249 1.00 86.62 101 ARG A C 1
ATOM 783 O O . ARG A 1 101 ? -12.508 10.369 14.144 1.00 86.62 101 ARG A O 1
ATOM 790 N N . HIS A 1 102 ? -11.680 9.810 12.144 1.00 86.31 102 HIS A N 1
ATOM 791 C CA . HIS A 1 102 ? -12.670 8.780 11.822 1.00 86.31 102 HIS A CA 1
ATOM 792 C C . HIS A 1 102 ? -12.291 7.387 12.357 1.00 86.31 102 HIS A C 1
ATOM 794 O O . HIS A 1 102 ? -12.944 6.396 12.021 1.00 86.31 102 HIS A O 1
ATOM 800 N N . GLY A 1 103 ? -11.285 7.291 13.237 1.00 86.38 103 GLY A N 1
ATOM 801 C CA . GLY A 1 103 ? -10.890 6.051 13.911 1.00 86.38 103 GLY A CA 1
ATOM 802 C C . GLY A 1 103 ? -10.536 4.926 12.933 1.00 86.38 103 GLY A C 1
ATOM 803 O O . GLY A 1 103 ? -9.807 5.146 11.972 1.00 86.38 103 GLY A O 1
ATOM 804 N N . LEU A 1 104 ? -11.062 3.719 13.175 1.00 86.19 104 LEU A N 1
ATOM 805 C CA . LEU A 1 104 ? -10.780 2.543 12.343 1.00 86.19 104 LEU A CA 1
ATOM 806 C C . LEU A 1 104 ? -11.246 2.718 10.890 1.00 86.19 104 LEU A C 1
ATOM 808 O O . LEU A 1 104 ? -10.505 2.366 9.982 1.00 86.19 104 LEU A O 1
ATOM 812 N N . ALA A 1 105 ? -12.429 3.299 10.665 1.00 88.94 105 ALA A N 1
ATOM 813 C CA . ALA A 1 105 ? -12.948 3.524 9.315 1.00 88.94 105 ALA A CA 1
ATOM 814 C C . ALA A 1 105 ? -12.022 4.446 8.507 1.00 88.94 105 ALA A C 1
ATOM 816 O O . ALA A 1 105 ? -11.693 4.148 7.359 1.00 88.94 105 ALA A O 1
ATOM 817 N N . GLY A 1 106 ? -11.534 5.515 9.148 1.00 89.62 106 GLY A N 1
ATOM 818 C CA . GLY A 1 106 ? -10.558 6.433 8.563 1.00 89.62 106 GLY A CA 1
ATOM 819 C C . GLY A 1 106 ? -9.207 5.780 8.278 1.00 89.62 106 GLY A C 1
ATOM 820 O O . GLY A 1 106 ? -8.638 6.008 7.216 1.00 89.62 106 GLY A O 1
ATOM 821 N N . LEU A 1 107 ? -8.718 4.927 9.184 1.00 90.50 107 LEU A N 1
ATOM 822 C CA . LEU A 1 107 ? -7.489 4.157 8.972 1.00 90.50 107 LEU A CA 1
ATOM 823 C C . LEU A 1 107 ? -7.618 3.200 7.777 1.00 90.50 107 LEU A C 1
ATOM 825 O O . LEU A 1 107 ? -6.708 3.128 6.951 1.00 90.50 107 LEU A O 1
ATOM 829 N N . LEU A 1 108 ? -8.737 2.478 7.678 1.00 91.50 108 LEU A N 1
ATOM 830 C CA . LEU A 1 108 ? -9.010 1.560 6.569 1.00 91.50 108 LEU A CA 1
ATOM 831 C C . LEU A 1 108 ? -9.097 2.311 5.238 1.00 91.50 108 LEU A C 1
ATOM 833 O O . LEU A 1 108 ? -8.494 1.874 4.260 1.00 91.50 108 LEU A O 1
ATOM 837 N N . LEU A 1 109 ? -9.770 3.467 5.222 1.00 94.19 109 LEU A N 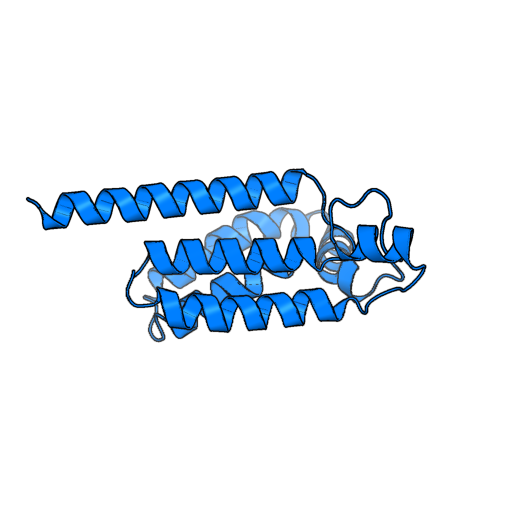1
ATOM 838 C CA . LEU A 1 109 ? -9.864 4.315 4.034 1.00 94.19 109 LEU A CA 1
ATOM 839 C C . LEU A 1 109 ? -8.491 4.844 3.616 1.00 94.19 109 LEU A C 1
ATOM 841 O O . LEU A 1 109 ? -8.099 4.685 2.466 1.00 94.19 109 LEU A O 1
ATOM 845 N N . ALA A 1 110 ? -7.729 5.420 4.552 1.00 94.00 110 ALA A N 1
ATOM 846 C CA . ALA A 1 110 ? -6.388 5.935 4.281 1.00 94.00 110 ALA A CA 1
ATOM 847 C C . ALA A 1 110 ? -5.448 4.835 3.762 1.00 94.00 110 ALA A C 1
ATOM 849 O O . ALA A 1 110 ? -4.677 5.067 2.835 1.00 94.00 110 ALA A O 1
ATOM 850 N N . SER A 1 111 ? -5.560 3.623 4.312 1.00 92.44 111 SER A N 1
ATOM 851 C CA . SER A 1 111 ? -4.800 2.452 3.864 1.00 92.44 111 SER A CA 1
ATOM 852 C C . SER A 1 111 ? -5.179 2.032 2.441 1.00 92.44 111 SER A C 1
ATOM 854 O O . SER A 1 111 ? -4.294 1.781 1.624 1.00 92.44 111 SER A O 1
ATOM 856 N N . ALA A 1 112 ? -6.479 1.994 2.126 1.00 94.06 112 ALA A N 1
ATOM 857 C CA . ALA A 1 112 ? -6.977 1.666 0.791 1.00 94.06 112 ALA A CA 1
ATOM 858 C C . ALA A 1 112 ? -6.538 2.705 -0.255 1.00 94.06 112 ALA A C 1
ATOM 860 O O . ALA A 1 112 ? -6.061 2.330 -1.324 1.00 94.06 112 ALA A O 1
ATOM 861 N N . LEU A 1 113 ? -6.638 3.999 0.074 1.00 95.31 113 LEU A N 1
ATOM 862 C CA . LEU A 1 113 ? -6.211 5.102 -0.791 1.00 95.31 113 LEU A CA 1
ATOM 863 C C . LEU A 1 113 ? -4.702 5.077 -1.039 1.00 95.31 113 LEU A C 1
ATOM 865 O O . LEU A 1 113 ? -4.273 5.163 -2.187 1.00 95.31 113 LEU A O 1
ATOM 869 N N . ALA A 1 114 ? -3.899 4.912 0.016 1.00 94.12 114 ALA A N 1
ATOM 870 C CA . ALA A 1 114 ? -2.448 4.824 -0.112 1.00 94.12 114 ALA A CA 1
ATOM 871 C C . ALA A 1 114 ? -2.040 3.643 -0.999 1.00 94.12 114 ALA A C 1
ATOM 873 O O . ALA A 1 114 ? -1.218 3.810 -1.895 1.00 94.12 114 ALA A O 1
ATOM 874 N N . MET A 1 115 ? -2.649 2.471 -0.793 1.00 91.94 115 MET A N 1
ATOM 875 C CA . MET A 1 115 ? -2.367 1.280 -1.594 1.00 91.94 115 MET A CA 1
ATOM 876 C C . MET A 1 115 ? -2.821 1.438 -3.054 1.00 91.94 115 MET A C 1
ATOM 878 O O . MET A 1 115 ? -2.072 1.096 -3.969 1.00 91.94 115 MET A O 1
ATOM 882 N N . GLY A 1 116 ? -4.007 2.009 -3.287 1.00 93.44 116 GLY A N 1
ATOM 883 C CA . GLY A 1 116 ? -4.490 2.332 -4.630 1.00 93.44 116 GLY A CA 1
ATOM 884 C C . GLY A 1 116 ? -3.563 3.298 -5.366 1.00 93.44 116 GLY A C 1
ATOM 885 O O . GLY A 1 116 ? -3.230 3.069 -6.529 1.00 93.44 116 GLY A O 1
ATOM 886 N N . ALA A 1 117 ? -3.064 4.321 -4.674 1.00 93.44 117 ALA A N 1
ATOM 887 C CA . ALA A 1 117 ? -2.107 5.265 -5.236 1.00 93.44 117 ALA A CA 1
ATOM 888 C C . ALA A 1 117 ? -0.772 4.593 -5.603 1.00 93.44 117 ALA A C 1
ATOM 890 O O . ALA A 1 117 ? -0.218 4.874 -6.666 1.00 93.44 117 ALA A O 1
ATOM 891 N N . THR A 1 118 ? -0.288 3.649 -4.786 1.00 91.38 118 THR A N 1
ATOM 892 C CA . THR A 1 118 ? 0.901 2.847 -5.121 1.00 91.38 118 THR A CA 1
ATOM 893 C C . THR A 1 118 ? 0.713 2.042 -6.399 1.00 91.38 118 THR A C 1
ATOM 895 O O . THR A 1 118 ? 1.635 1.969 -7.207 1.00 91.38 118 THR A O 1
ATOM 898 N N . PHE A 1 119 ? -0.468 1.451 -6.605 1.00 91.06 119 PHE A N 1
ATOM 899 C CA . PHE A 1 119 ? -0.762 0.685 -7.818 1.00 91.06 119 PHE A CA 1
ATOM 900 C C . PHE A 1 119 ? -0.834 1.567 -9.060 1.00 91.06 119 PHE A C 1
ATOM 902 O O . PHE A 1 119 ? -0.230 1.234 -10.078 1.00 91.06 119 PHE A O 1
ATOM 909 N N . LEU A 1 120 ? -1.478 2.732 -8.966 1.00 91.88 120 LEU A N 1
ATOM 910 C CA . LEU A 1 120 ? -1.519 3.697 -10.067 1.00 91.88 120 LEU A CA 1
ATOM 911 C C . LEU A 1 120 ? -0.121 4.208 -10.445 1.00 91.88 120 LEU A C 1
ATOM 913 O O . LEU A 1 120 ? 0.167 4.368 -11.628 1.00 91.88 120 LEU A O 1
ATOM 917 N N . ALA A 1 121 ? 0.754 4.415 -9.461 1.00 90.00 121 ALA A N 1
ATOM 918 C CA . ALA A 1 121 ? 2.126 4.881 -9.662 1.00 90.00 121 ALA A CA 1
ATOM 919 C C . ALA A 1 121 ? 3.158 3.745 -9.849 1.00 90.00 121 ALA A C 1
ATOM 921 O O . ALA A 1 121 ? 4.361 4.004 -9.909 1.00 90.00 121 ALA A O 1
ATOM 922 N N . GLY A 1 122 ? 2.719 2.485 -9.905 1.00 86.69 122 GLY A N 1
ATOM 923 C CA . GLY A 1 122 ? 3.588 1.314 -10.000 1.00 86.69 122 GLY A CA 1
ATOM 924 C C . GLY A 1 122 ? 3.965 0.951 -11.437 1.00 86.69 122 GLY A C 1
ATOM 925 O O . GLY A 1 122 ? 3.193 1.144 -12.372 1.00 86.69 122 GLY A O 1
ATOM 926 N N . TRP A 1 123 ? 5.139 0.339 -11.617 1.00 81.75 123 TRP A N 1
ATOM 927 C CA . TRP A 1 123 ? 5.553 -0.252 -12.903 1.00 81.75 123 TRP A CA 1
ATOM 928 C C . TRP A 1 123 ? 4.751 -1.492 -13.298 1.00 81.75 123 TRP A C 1
ATOM 930 O O . TRP A 1 123 ? 4.732 -1.861 -14.470 1.00 81.75 123 TRP A O 1
ATOM 940 N N . GLN A 1 124 ? 4.128 -2.149 -12.317 1.00 83.50 124 GLN A N 1
ATOM 941 C CA . GLN A 1 124 ? 3.360 -3.375 -12.503 1.00 83.50 124 GLN A CA 1
ATOM 942 C C . GLN A 1 124 ? 2.163 -3.382 -11.553 1.00 83.50 124 GLN A C 1
ATOM 944 O O . GLN A 1 124 ? 2.315 -3.642 -10.354 1.00 83.50 124 GLN A O 1
ATOM 949 N N . ALA A 1 125 ? 0.975 -3.123 -12.090 1.00 86.81 125 ALA A N 1
ATOM 950 C CA . ALA A 1 125 ? -0.291 -3.232 -11.389 1.00 86.81 125 ALA A CA 1
ATOM 951 C C . ALA A 1 125 ? -1.302 -4.009 -12.235 1.00 86.81 125 ALA A C 1
ATOM 953 O O . ALA A 1 125 ? -1.690 -3.587 -13.318 1.00 86.81 125 ALA A O 1
ATOM 954 N N . PHE A 1 126 ? -1.735 -5.160 -11.728 1.00 86.44 126 PHE A N 1
ATOM 955 C CA . PHE A 1 126 ? -2.705 -6.012 -12.410 1.00 86.44 126 PHE A CA 1
ATOM 956 C C . PHE A 1 126 ? -4.097 -5.849 -11.800 1.00 86.44 126 PHE A C 1
ATOM 958 O O . PHE A 1 126 ? -4.254 -5.370 -10.676 1.00 86.44 126 PHE A O 1
ATOM 965 N N . GLN A 1 127 ? -5.121 -6.292 -12.526 1.00 88.00 127 GLN A N 1
ATOM 966 C CA . GLN A 1 127 ? -6.529 -6.152 -12.141 1.00 88.00 127 GLN A CA 1
ATOM 967 C C . GLN A 1 127 ? -6.845 -6.703 -10.735 1.00 88.00 127 GLN A C 1
ATOM 969 O O . GLN A 1 127 ? -7.612 -6.099 -9.986 1.00 88.00 127 GLN A O 1
ATOM 974 N N . ASN A 1 128 ? -6.198 -7.798 -10.320 1.00 87.81 128 ASN A N 1
ATOM 975 C CA . ASN A 1 128 ? -6.339 -8.362 -8.969 1.00 87.81 128 ASN A CA 1
ATOM 976 C C . ASN A 1 128 ? -5.942 -7.394 -7.844 1.00 87.81 128 ASN A C 1
ATOM 978 O O . ASN A 1 128 ? -6.421 -7.533 -6.719 1.00 87.81 128 ASN A O 1
ATOM 982 N N . TYR A 1 129 ? -5.101 -6.400 -8.122 1.00 89.06 129 TYR A N 1
ATOM 983 C CA . TYR A 1 129 ? -4.694 -5.406 -7.130 1.00 89.06 129 TYR A CA 1
ATOM 984 C C . TYR A 1 129 ? -5.810 -4.391 -6.897 1.00 89.06 129 TYR A C 1
ATOM 986 O O . TYR A 1 129 ? -6.084 -4.023 -5.757 1.00 89.06 129 TYR A O 1
ATOM 994 N N . TYR A 1 130 ? -6.510 -4.013 -7.965 1.00 91.19 130 TYR A N 1
ATOM 995 C CA . TYR A 1 130 ? -7.667 -3.129 -7.899 1.00 91.19 130 TYR A CA 1
ATOM 996 C C . TYR A 1 130 ? -8.857 -3.811 -7.226 1.00 91.19 130 TYR A C 1
ATOM 998 O O . TYR A 1 130 ? -9.499 -3.178 -6.396 1.00 91.19 130 TYR A O 1
ATOM 1006 N N . TYR A 1 131 ? -9.075 -5.114 -7.449 1.00 91.81 131 TYR A N 1
ATOM 1007 C CA . TYR A 1 131 ? -10.069 -5.876 -6.679 1.00 91.81 131 TYR A CA 1
ATOM 1008 C C . TYR A 1 131 ? -9.806 -5.826 -5.168 1.00 91.81 131 TYR A C 1
ATOM 1010 O O . TYR A 1 131 ? -10.736 -5.623 -4.385 1.00 91.81 131 TYR A O 1
ATOM 1018 N N . LEU A 1 132 ? -8.543 -5.948 -4.746 1.00 90.06 132 LEU A N 1
ATOM 1019 C CA . LEU A 1 132 ? -8.174 -5.822 -3.336 1.00 90.06 132 LEU A CA 1
ATOM 1020 C C . LEU A 1 132 ? -8.444 -4.406 -2.797 1.00 90.06 132 LEU A C 1
ATOM 1022 O O . LEU A 1 132 ? -9.009 -4.268 -1.711 1.00 90.06 132 LEU A O 1
ATOM 1026 N N . VAL A 1 133 ? -8.081 -3.356 -3.545 1.00 93.00 133 VAL A N 1
ATOM 1027 C CA . VAL A 1 133 ? -8.381 -1.962 -3.159 1.00 93.00 133 VAL A CA 1
ATOM 1028 C C . VAL A 1 133 ? -9.886 -1.749 -3.028 1.00 93.00 133 VAL A C 1
ATOM 1030 O O . VAL A 1 133 ? -10.332 -1.206 -2.019 1.00 93.00 133 VAL A O 1
ATOM 1033 N N . SER A 1 134 ? -10.679 -2.220 -3.992 1.00 92.94 134 SER A N 1
ATOM 1034 C CA . SER A 1 134 ? -12.140 -2.133 -3.955 1.00 92.94 134 SER A CA 1
ATOM 1035 C C . SER A 1 134 ? -12.720 -2.830 -2.726 1.00 92.94 134 SER A C 1
ATOM 1037 O O . SER A 1 134 ? -13.563 -2.250 -2.043 1.00 92.94 134 SER A O 1
ATOM 1039 N N . ALA A 1 135 ? -12.234 -4.026 -2.384 1.00 93.62 135 ALA A N 1
ATOM 1040 C CA . ALA A 1 135 ? -12.658 -4.722 -1.171 1.00 93.62 135 ALA A CA 1
ATOM 1041 C C . ALA A 1 135 ? -12.342 -3.904 0.094 1.00 93.62 135 ALA A C 1
ATOM 1043 O O . ALA A 1 135 ? -13.197 -3.758 0.967 1.00 93.62 135 ALA A O 1
ATOM 1044 N N . MET A 1 136 ? -11.150 -3.303 0.182 1.00 92.19 136 MET A N 1
ATOM 1045 C CA . MET A 1 136 ? -10.789 -2.444 1.316 1.00 92.19 136 MET A CA 1
ATOM 1046 C C . MET A 1 136 ? -11.650 -1.176 1.401 1.00 92.19 136 MET A C 1
ATOM 1048 O O . MET A 1 136 ? -12.042 -0.782 2.502 1.00 92.19 136 MET A O 1
ATOM 1052 N N . LEU A 1 137 ? -11.974 -0.555 0.263 1.00 94.25 137 LEU A N 1
ATOM 1053 C CA . LEU A 1 137 ? -12.878 0.596 0.202 1.00 94.25 137 LEU A CA 1
ATOM 1054 C C . LEU A 1 137 ? -14.290 0.223 0.671 1.00 94.25 137 LEU A C 1
ATOM 1056 O O . LEU A 1 137 ? -14.871 0.955 1.470 1.00 94.25 137 LEU A O 1
ATOM 1060 N N . LEU A 1 138 ? -14.814 -0.933 0.250 1.00 94.19 138 LEU A N 1
ATOM 1061 C CA . LEU A 1 138 ? -16.115 -1.437 0.703 1.00 94.19 138 LEU A CA 1
ATOM 1062 C C . LEU A 1 138 ? -16.133 -1.688 2.213 1.00 94.19 138 LEU A C 1
ATOM 1064 O O . LEU A 1 138 ? -17.038 -1.222 2.903 1.00 94.19 138 LEU A O 1
ATOM 1068 N N . VAL A 1 139 ? -15.113 -2.361 2.755 1.00 92.94 139 VAL A N 1
ATOM 1069 C CA . VAL A 1 139 ? -15.002 -2.590 4.206 1.00 92.94 139 VAL A CA 1
ATOM 1070 C C . VAL A 1 139 ? -14.915 -1.258 4.960 1.00 92.94 139 VAL A C 1
ATOM 1072 O O . VAL A 1 139 ? -15.572 -1.077 5.987 1.00 92.94 139 VAL A O 1
ATOM 1075 N N . SER A 1 140 ? -14.163 -0.286 4.439 1.00 92.38 140 SER A N 1
ATOM 1076 C CA . SER A 1 140 ? -14.119 1.059 5.013 1.00 92.38 140 SER A CA 1
ATOM 1077 C C . SER A 1 140 ? -15.498 1.737 5.006 1.00 92.38 140 SER A C 1
ATOM 1079 O O . SER A 1 140 ? -15.935 2.223 6.050 1.00 92.38 140 SER A O 1
ATOM 1081 N N . ALA A 1 141 ? -16.229 1.692 3.890 1.00 91.25 141 ALA A N 1
ATOM 1082 C CA . ALA A 1 141 ? -17.572 2.259 3.783 1.00 91.25 141 ALA A CA 1
ATOM 1083 C C . ALA A 1 141 ? -18.556 1.609 4.773 1.00 91.25 141 ALA A C 1
ATOM 1085 O O . ALA A 1 141 ? -19.271 2.316 5.486 1.00 91.25 141 ALA A O 1
ATOM 1086 N N . ILE A 1 142 ? -18.535 0.277 4.894 1.00 92.69 142 ILE A N 1
ATOM 1087 C CA . ILE A 1 142 ? -19.368 -0.472 5.849 1.00 92.69 142 ILE A CA 1
ATOM 1088 C C . ILE A 1 142 ? -19.049 -0.054 7.292 1.00 92.69 142 ILE A C 1
ATOM 1090 O O . ILE A 1 142 ? -19.954 0.226 8.080 1.00 92.69 142 ILE A O 1
ATOM 1094 N N . THR A 1 143 ? -17.763 0.038 7.648 1.00 89.56 143 THR A N 1
ATOM 1095 C CA . THR A 1 143 ? -17.357 0.454 9.004 1.00 89.56 143 THR A CA 1
ATOM 1096 C C . THR A 1 143 ? -17.720 1.905 9.319 1.00 89.56 143 THR A C 1
ATOM 1098 O O . THR A 1 143 ? -18.031 2.219 10.473 1.00 89.56 143 THR A O 1
ATOM 1101 N N . LEU A 1 144 ? -17.718 2.788 8.317 1.00 87.69 144 LEU A N 1
ATOM 1102 C CA . LEU A 1 144 ? -18.161 4.171 8.465 1.00 87.69 144 LEU A CA 1
ATOM 1103 C C . L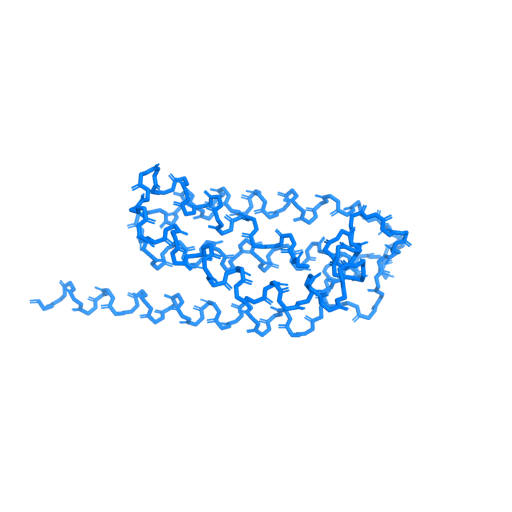EU A 1 144 ? -19.682 4.247 8.671 1.00 87.69 144 LEU A C 1
ATOM 1105 O O . LEU A 1 144 ? -20.133 4.882 9.624 1.00 87.69 144 LEU A O 1
ATOM 1109 N N . ALA A 1 145 ? -20.461 3.538 7.849 1.00 86.69 145 ALA A N 1
ATOM 1110 C CA . ALA A 1 145 ? -21.919 3.487 7.958 1.00 86.69 145 ALA A CA 1
ATOM 1111 C C . ALA A 1 145 ? -22.384 2.918 9.312 1.00 86.69 145 ALA A C 1
ATOM 1113 O O . ALA A 1 145 ? -23.270 3.481 9.959 1.00 86.69 145 ALA A O 1
ATOM 1114 N N . GLY A 1 146 ? -21.732 1.853 9.795 1.00 80.31 146 GLY A N 1
ATOM 1115 C CA . GLY A 1 146 ? -22.031 1.258 11.102 1.00 80.31 146 GLY A CA 1
ATOM 1116 C C . GLY A 1 146 ? -21.770 2.195 12.290 1.00 80.31 146 GLY A C 1
ATOM 1117 O O . GLY A 1 146 ? -22.439 2.088 13.317 1.00 80.31 146 GLY A O 1
ATOM 1118 N N . ARG A 1 147 ? -20.834 3.149 12.164 1.00 72.00 147 ARG A N 1
ATOM 1119 C CA . ARG A 1 147 ? -20.591 4.181 13.187 1.00 72.00 147 ARG A CA 1
ATOM 1120 C C . ARG A 1 147 ? -21.673 5.251 13.219 1.00 72.00 147 ARG A C 1
ATOM 1122 O O . ARG A 1 147 ? -22.023 5.691 14.310 1.00 72.00 147 ARG A O 1
ATOM 1129 N N . SER A 1 148 ? -22.180 5.665 12.060 1.00 67.12 148 SER A N 1
ATOM 1130 C CA . SER A 1 148 ? -23.255 6.660 11.987 1.00 67.12 148 SER A CA 1
ATOM 1131 C C . SER A 1 148 ? -24.522 6.163 12.678 1.00 67.12 148 SER A C 1
ATOM 1133 O O . SER A 1 148 ? -25.138 6.926 13.411 1.00 67.12 148 SER A O 1
ATOM 1135 N N . ARG A 1 149 ? -24.858 4.873 12.535 1.00 68.62 149 ARG A N 1
ATOM 1136 C CA . ARG A 1 149 ? -26.040 4.284 13.186 1.00 68.62 149 ARG A CA 1
ATOM 1137 C C . ARG A 1 149 ? -25.950 4.330 14.723 1.00 68.62 149 ARG A C 1
ATOM 1139 O O . ARG A 1 149 ? -26.880 4.788 15.366 1.00 68.62 149 ARG A O 1
ATOM 1146 N N . LYS A 1 150 ? -24.785 4.002 15.299 1.00 62.69 150 LYS A N 1
ATOM 1147 C CA . LYS A 1 150 ? -24.529 4.064 16.757 1.00 62.69 150 LYS A CA 1
ATOM 1148 C C . LYS A 1 150 ? -24.504 5.471 17.375 1.00 62.69 150 LYS A C 1
ATOM 1150 O O . LYS A 1 150 ? -24.343 5.578 18.582 1.00 62.69 150 LYS A O 1
ATOM 1155 N N . ARG A 1 151 ? -24.522 6.543 16.577 1.00 59.81 151 ARG A N 1
ATOM 1156 C CA . ARG A 1 151 ? -24.591 7.930 17.082 1.00 59.81 151 ARG A CA 1
ATOM 1157 C C . ARG A 1 151 ? -26.020 8.468 17.168 1.00 59.81 151 ARG A C 1
ATOM 1159 O O . ARG A 1 151 ? -26.198 9.543 17.728 1.00 59.81 151 ARG A O 1
ATOM 1166 N N . VAL A 1 152 ? -26.970 7.790 16.530 1.00 57.84 152 VAL A N 1
ATOM 1167 C CA . VAL A 1 152 ? -28.377 8.207 16.430 1.00 57.84 152 VAL A CA 1
ATOM 1168 C C . VAL A 1 152 ? -29.260 7.428 17.416 1.00 57.84 152 VAL A C 1
ATOM 1170 O O . VAL A 1 152 ? -30.316 7.924 17.788 1.00 57.84 152 VAL A O 1
ATOM 1173 N N . GLU A 1 153 ? -28.810 6.247 17.848 1.00 48.94 153 GLU A N 1
ATOM 1174 C CA . GLU A 1 153 ? -29.340 5.483 18.991 1.00 48.94 153 GLU A CA 1
ATOM 1175 C C . GLU A 1 153 ? -28.708 5.954 20.307 1.00 48.94 153 GLU A C 1
ATOM 1177 O O . GLU A 1 153 ? -29.445 6.026 21.314 1.00 48.94 153 GLU A O 1
#

Mean predicted aligned error: 7.16 Å

pLDDT: mean 83.51, std 10.36, range [42.94, 95.62]

Foldseek 3Di:
DDPLVVLLVVLVCVLPVPDDVVVVVVVVVVVCVVLVVCCVPPVVCSVCVHCVLPPPPDAQDCQAPALQSVCCVVPVDHDDQCQLVVQLNVLLVVQSVVQSVVPPLSSLLSSLRSSVSSSNRHSHHDPVSVVVSVVSNVVSVVSSVVVVVVVVD